Protein AF-A0A8E0RWE6-F1 (afdb_monomer)

Sequence (158 aa):
MDVAYLSKCFSNFVKTALSSISPNKVIAYTQSQYETEYQGCEVLYEQDGLFYYYKVANHFEMVYVPQGKLIQNGEESPFAFSLFRFQGDEEAGLAVFVRYYDVLSPLHEAHISLRLPFDRLAIEKITTLCREQCGWSAAHVAASLSWSEVFKCPAVKK

Structure (mmCIF, N/CA/C/O backbone):
data_AF-A0A8E0RWE6-F1
#
_entry.id   AF-A0A8E0RWE6-F1
#
loop_
_atom_site.group_PDB
_atom_site.id
_atom_site.type_symbol
_atom_site.label_atom_id
_atom_site.label_alt_id
_atom_site.label_comp_id
_atom_site.label_asym_id
_atom_site.label_entity_id
_atom_site.label_seq_id
_atom_site.pdbx_PDB_ins_code
_atom_site.Cartn_x
_atom_site.Cartn_y
_atom_site.Cartn_z
_atom_site.occupancy
_atom_site.B_iso_or_equiv
_atom_site.auth_seq_id
_atom_site.auth_comp_id
_atom_site.auth_asym_id
_atom_site.auth_atom_id
_atom_site.pdbx_PDB_model_num
ATOM 1 N N . MET A 1 1 ? 10.319 16.947 -31.244 1.00 46.06 1 MET A N 1
ATOM 2 C CA . MET A 1 1 ? 10.721 16.144 -30.070 1.00 46.06 1 MET A CA 1
ATOM 3 C C . MET A 1 1 ? 11.364 17.090 -29.081 1.00 46.06 1 MET A C 1
ATOM 5 O O . MET A 1 1 ? 12.312 17.767 -29.453 1.00 46.06 1 MET A O 1
ATOM 9 N N . ASP A 1 2 ? 10.769 17.223 -27.901 1.00 47.03 2 ASP A N 1
ATOM 10 C CA . ASP A 1 2 ? 11.097 18.279 -26.945 1.00 47.03 2 ASP A CA 1
ATOM 11 C C . ASP A 1 2 ? 12.290 17.874 -26.066 1.00 47.03 2 ASP A C 1
ATOM 13 O O . ASP A 1 2 ? 12.283 16.818 -25.428 1.00 47.03 2 ASP A O 1
ATOM 17 N N . VAL A 1 3 ? 13.332 18.703 -26.046 1.00 48.50 3 VAL A N 1
ATOM 18 C CA . VAL A 1 3 ? 14.592 18.456 -25.322 1.00 48.50 3 VAL A CA 1
ATOM 19 C C . VAL A 1 3 ? 14.351 18.377 -23.806 1.00 48.50 3 VAL A C 1
ATOM 21 O O . VAL A 1 3 ? 15.070 17.673 -23.093 1.00 48.50 3 VAL A O 1
ATOM 24 N N . ALA A 1 4 ? 13.281 19.013 -23.315 1.00 50.91 4 ALA A N 1
ATOM 25 C CA . ALA A 1 4 ? 12.852 18.932 -21.922 1.00 50.91 4 ALA A CA 1
ATOM 26 C C . ALA A 1 4 ? 12.316 17.541 -21.531 1.00 50.91 4 ALA A C 1
ATOM 28 O O . ALA A 1 4 ? 12.517 17.106 -20.396 1.00 50.91 4 ALA A O 1
ATOM 29 N N . TYR A 1 5 ? 11.674 16.825 -22.463 1.00 46.88 5 TYR A N 1
ATOM 30 C CA . TYR A 1 5 ? 11.148 15.477 -22.227 1.00 46.88 5 TYR A CA 1
ATOM 31 C C . TYR A 1 5 ? 12.290 14.470 -22.062 1.00 46.88 5 TYR A C 1
ATOM 33 O O . TYR A 1 5 ? 12.334 13.725 -21.086 1.00 46.88 5 TYR A O 1
ATOM 41 N N . LEU A 1 6 ? 13.278 14.528 -22.960 1.00 41.09 6 LEU A N 1
ATOM 42 C CA . LEU A 1 6 ? 14.458 13.666 -22.901 1.00 41.09 6 LEU A CA 1
ATOM 43 C C . LEU A 1 6 ? 15.271 13.919 -21.625 1.00 41.09 6 LEU A C 1
ATOM 45 O O . LEU A 1 6 ? 15.595 12.973 -20.915 1.00 41.09 6 LEU A O 1
ATOM 49 N N . SER A 1 7 ? 15.524 15.185 -21.276 1.00 39.53 7 SER A N 1
ATOM 50 C CA . SER A 1 7 ? 16.261 15.549 -20.055 1.00 39.53 7 SER A CA 1
ATOM 51 C C . SER A 1 7 ? 15.586 15.034 -18.768 1.00 39.53 7 SER A C 1
ATOM 53 O O . SER A 1 7 ? 16.262 14.551 -17.856 1.00 39.53 7 SER A O 1
ATOM 55 N N . LYS A 1 8 ? 14.245 15.032 -18.712 1.00 48.03 8 LYS A N 1
ATOM 56 C CA . LYS A 1 8 ? 13.479 14.464 -17.588 1.00 48.03 8 LYS A CA 1
ATOM 57 C C . LYS A 1 8 ? 13.559 12.936 -17.515 1.00 48.03 8 LYS A C 1
ATOM 59 O O . LYS A 1 8 ? 13.753 12.404 -16.424 1.00 48.03 8 LYS A O 1
ATOM 64 N N . CYS A 1 9 ? 13.494 12.235 -18.649 1.00 42.56 9 CYS A N 1
ATOM 65 C CA . CYS A 1 9 ? 13.699 10.782 -18.689 1.00 42.56 9 CYS A CA 1
ATOM 66 C C . CYS A 1 9 ? 15.089 10.384 -18.159 1.00 42.56 9 CYS A C 1
ATOM 68 O O . CYS A 1 9 ? 15.205 9.429 -17.393 1.00 42.56 9 CYS A O 1
ATOM 70 N N . PHE A 1 10 ? 16.136 11.147 -18.500 1.00 37.34 10 PHE A N 1
ATOM 71 C CA . PHE A 1 10 ? 17.493 10.902 -17.996 1.00 37.34 10 PHE A CA 1
ATOM 72 C C . PHE A 1 10 ? 17.644 11.208 -16.496 1.00 37.34 10 PHE A C 1
ATOM 74 O O . PHE A 1 10 ? 18.366 10.494 -15.804 1.00 37.34 10 PHE A O 1
ATOM 81 N N . SER A 1 11 ? 16.933 12.205 -15.957 1.00 43.78 11 SER A N 1
ATOM 82 C CA . SER A 1 11 ? 16.935 12.520 -14.516 1.00 43.78 11 SER A CA 1
ATOM 83 C C . SER A 1 11 ? 16.461 11.342 -13.651 1.00 43.78 11 SER A C 1
ATOM 85 O O . SER A 1 11 ? 17.106 11.016 -12.651 1.00 43.78 11 SER A O 1
ATOM 87 N N . ASN A 1 12 ? 15.380 10.666 -14.054 1.00 44.25 12 ASN A N 1
ATOM 88 C CA . ASN A 1 12 ? 14.862 9.496 -13.331 1.00 44.25 12 ASN A CA 1
ATOM 89 C C . ASN A 1 12 ? 15.789 8.279 -13.460 1.00 44.25 12 ASN A C 1
ATOM 91 O O . ASN A 1 12 ? 15.870 7.464 -12.546 1.00 44.25 12 ASN A O 1
ATOM 95 N N . PHE A 1 13 ? 16.538 8.183 -14.560 1.00 39.72 13 PHE A N 1
ATOM 96 C CA . PHE A 1 13 ? 17.507 7.110 -14.783 1.00 39.72 13 PHE A CA 1
ATOM 97 C C . PHE A 1 13 ? 18.764 7.244 -13.904 1.00 39.72 13 PHE A C 1
ATOM 99 O O . PHE A 1 13 ? 19.350 6.244 -13.499 1.00 39.72 13 PHE A O 1
ATOM 106 N N . VAL A 1 14 ? 19.186 8.477 -13.596 1.00 43.38 14 VAL A N 1
ATOM 107 C CA . VAL A 1 14 ? 20.472 8.753 -12.925 1.00 43.38 14 VAL A CA 1
ATOM 108 C C . VAL A 1 14 ? 20.371 8.762 -11.391 1.00 43.38 14 VAL A C 1
ATOM 110 O O . VAL A 1 14 ? 21.378 8.557 -10.716 1.00 43.38 14 VAL A O 1
ATOM 113 N N . LYS A 1 15 ? 19.185 8.958 -10.800 1.00 47.53 15 LYS A N 1
ATOM 114 C CA . LYS A 1 15 ? 19.063 9.114 -9.336 1.00 47.53 15 LYS A CA 1
ATOM 115 C C . LYS A 1 15 ? 19.051 7.818 -8.526 1.00 47.53 15 LYS A C 1
ATOM 117 O O . LYS A 1 15 ? 19.388 7.861 -7.343 1.00 47.53 15 LYS A O 1
ATOM 122 N N . THR A 1 16 ? 18.715 6.672 -9.110 1.00 48.88 16 THR A N 1
ATOM 123 C CA . THR A 1 16 ? 18.595 5.422 -8.343 1.00 48.88 16 THR A CA 1
ATOM 124 C C . THR A 1 16 ? 19.778 4.503 -8.622 1.00 48.88 16 THR A C 1
ATOM 126 O O . THR A 1 16 ? 19.702 3.580 -9.432 1.00 48.88 16 THR A O 1
ATOM 129 N N . ALA A 1 17 ? 20.898 4.743 -7.934 1.00 51.62 17 ALA A N 1
ATOM 130 C CA . ALA A 1 17 ? 21.930 3.720 -7.805 1.00 51.62 17 ALA A CA 1
ATOM 131 C C . ALA A 1 17 ? 21.275 2.450 -7.231 1.00 51.62 17 ALA A C 1
ATOM 133 O O . ALA A 1 17 ? 20.643 2.504 -6.181 1.00 51.62 17 ALA A O 1
ATOM 134 N N . LEU A 1 18 ? 21.404 1.309 -7.912 1.00 50.16 18 LEU A N 1
ATOM 135 C CA . LEU A 1 18 ? 20.753 0.045 -7.525 1.00 50.16 18 LEU A CA 1
ATOM 136 C C . LEU A 1 18 ? 21.008 -0.353 -6.056 1.00 50.16 18 LEU A C 1
ATOM 138 O O . LEU A 1 18 ? 20.166 -1.002 -5.443 1.00 50.16 18 LEU A O 1
ATOM 142 N N . SER A 1 19 ? 22.136 0.075 -5.480 1.00 51.53 19 SER A N 1
ATOM 143 C CA . SER A 1 19 ? 22.534 -0.174 -4.091 1.00 51.53 19 SER A CA 1
ATOM 144 C C . SER A 1 19 ? 21.797 0.662 -3.034 1.00 51.53 19 SER A C 1
ATOM 146 O O . SER A 1 19 ? 21.934 0.365 -1.849 1.00 51.53 19 SER A O 1
ATOM 148 N N . SER A 1 20 ? 21.033 1.695 -3.413 1.00 57.72 20 SER A N 1
ATOM 149 C CA . SER A 1 20 ? 20.311 2.565 -2.467 1.00 57.72 20 SER A CA 1
ATOM 150 C C . SER A 1 20 ? 18.821 2.236 -2.326 1.00 57.72 20 SER A C 1
ATOM 152 O O . SER A 1 20 ? 18.140 2.816 -1.474 1.00 57.72 20 SER A O 1
ATOM 154 N N . ILE A 1 21 ? 18.300 1.290 -3.116 1.00 64.88 21 ILE A N 1
ATOM 155 C CA . ILE A 1 21 ? 16.900 0.867 -3.035 1.00 64.88 21 ILE A CA 1
ATOM 156 C C . ILE A 1 21 ? 16.711 0.091 -1.735 1.00 64.88 21 ILE A C 1
ATOM 158 O O . ILE A 1 21 ? 17.259 -0.989 -1.556 1.00 64.88 21 ILE A O 1
ATOM 162 N N . SER A 1 22 ? 15.926 0.658 -0.819 1.00 75.31 22 SER A N 1
ATOM 163 C CA . SER A 1 22 ? 15.482 -0.016 0.402 1.00 75.31 22 SER A CA 1
ATOM 164 C C . SER A 1 22 ? 14.111 -0.656 0.134 1.00 75.31 22 SER A C 1
ATOM 166 O O . SER A 1 22 ? 13.111 0.070 0.177 1.00 75.31 22 SER A O 1
ATOM 168 N N . PRO A 1 23 ? 14.029 -1.976 -0.147 1.00 81.44 23 PRO A N 1
ATOM 169 C CA . PRO A 1 23 ? 12.816 -2.618 -0.671 1.00 81.44 23 PRO A CA 1
ATOM 170 C C . PRO A 1 23 ? 11.628 -2.526 0.281 1.00 81.44 23 PRO A C 1
ATOM 172 O O . PRO A 1 23 ? 10.487 -2.384 -0.133 1.00 81.44 23 PRO A O 1
ATOM 175 N N . ASN A 1 24 ? 11.916 -2.551 1.579 1.00 84.69 24 ASN A N 1
ATOM 176 C CA . ASN A 1 24 ? 10.919 -2.673 2.638 1.00 84.69 24 ASN A CA 1
ATOM 177 C C . ASN A 1 24 ? 10.690 -1.372 3.412 1.00 84.69 24 ASN A C 1
ATOM 179 O O . ASN A 1 24 ? 9.952 -1.361 4.397 1.00 84.69 24 ASN A O 1
ATOM 183 N N . LYS A 1 25 ? 11.379 -0.293 3.025 1.00 87.00 25 LYS A N 1
ATOM 184 C CA . LYS A 1 25 ? 11.321 0.973 3.747 1.00 87.00 25 LYS A CA 1
ATOM 185 C C . LYS A 1 25 ? 10.075 1.737 3.331 1.00 87.00 25 LYS A C 1
ATOM 187 O O . LYS A 1 25 ? 10.010 2.206 2.192 1.00 87.00 25 LYS A O 1
ATOM 192 N N . VAL A 1 26 ? 9.173 1.931 4.291 1.00 91.25 26 VAL A N 1
ATOM 193 C CA . VAL A 1 26 ? 8.046 2.846 4.133 1.00 91.25 26 VAL A CA 1
ATOM 194 C C . VAL A 1 26 ? 8.576 4.276 4.073 1.00 91.25 26 VAL A C 1
ATOM 196 O O . VAL A 1 26 ? 9.328 4.708 4.953 1.00 91.25 26 VAL A O 1
ATOM 199 N N . ILE A 1 27 ? 8.213 5.010 3.024 1.00 91.31 27 ILE A N 1
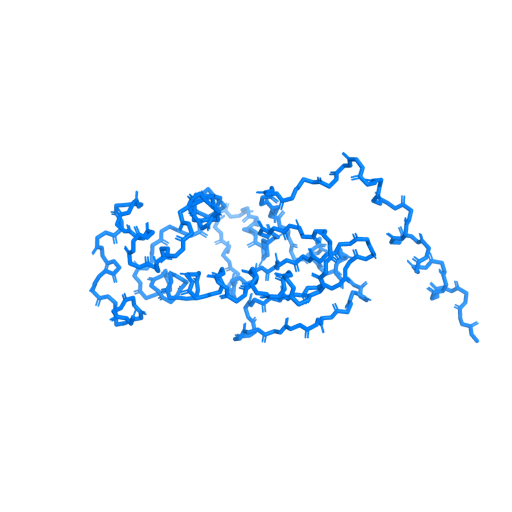ATOM 200 C CA . ILE A 1 27 ? 8.571 6.425 2.866 1.00 91.31 27 ILE A CA 1
ATOM 201 C C . ILE A 1 27 ? 7.293 7.245 2.831 1.00 91.31 27 ILE A C 1
ATOM 203 O O . ILE A 1 27 ? 6.432 7.018 1.991 1.00 91.31 27 ILE A O 1
ATOM 207 N N . ALA A 1 28 ? 7.188 8.189 3.760 1.00 90.69 28 ALA A N 1
ATOM 208 C CA . ALA A 1 28 ? 6.125 9.178 3.799 1.00 90.69 28 ALA A CA 1
ATOM 209 C C . ALA A 1 28 ? 6.492 10.371 2.908 1.00 90.69 28 ALA A C 1
ATOM 211 O O . ALA A 1 28 ? 7.615 10.871 2.993 1.00 90.69 28 ALA A O 1
ATOM 212 N N . TYR A 1 29 ? 5.537 10.835 2.111 1.00 89.50 29 TYR A N 1
ATOM 213 C CA . TYR A 1 29 ? 5.681 11.984 1.225 1.00 89.50 29 TYR A CA 1
ATOM 214 C C . TYR A 1 29 ? 4.672 13.069 1.585 1.00 89.50 29 TYR A C 1
ATOM 216 O O . TYR A 1 29 ? 3.509 12.772 1.867 1.00 89.50 29 TYR A O 1
ATOM 224 N N . THR A 1 30 ? 5.088 14.333 1.517 1.00 88.56 30 THR A N 1
ATOM 225 C CA . THR A 1 30 ? 4.141 15.450 1.382 1.00 88.56 30 THR A CA 1
ATOM 226 C C . THR A 1 30 ? 3.517 15.435 -0.016 1.00 88.56 30 THR A C 1
ATOM 228 O O . THR A 1 30 ? 4.007 14.748 -0.916 1.00 88.56 30 THR A O 1
ATOM 231 N N . GLN A 1 31 ? 2.450 16.209 -0.233 1.00 87.31 31 GLN A N 1
ATOM 232 C CA . GLN A 1 31 ? 1.790 16.263 -1.542 1.00 87.31 31 GLN A CA 1
ATOM 233 C C . GLN A 1 31 ? 2.766 16.691 -2.651 1.00 87.31 31 GLN A C 1
ATOM 235 O O . GLN A 1 31 ? 2.873 16.020 -3.672 1.00 87.31 31 GLN A O 1
ATOM 240 N N . SER A 1 32 ? 3.542 17.754 -2.415 1.00 87.31 32 SER A N 1
ATOM 241 C CA . SER A 1 32 ? 4.529 18.264 -3.378 1.00 87.31 32 SER A CA 1
ATOM 242 C C . SER A 1 32 ? 5.627 17.238 -3.695 1.00 87.31 32 SER A C 1
ATOM 244 O O . SER A 1 32 ? 6.021 17.078 -4.852 1.00 87.31 32 SER A O 1
ATOM 246 N N . GLN A 1 33 ? 6.093 16.492 -2.684 1.00 90.31 33 GLN A N 1
ATOM 247 C CA . GLN A 1 33 ? 7.084 15.435 -2.892 1.00 90.31 33 GLN A CA 1
ATOM 248 C C . GLN A 1 33 ? 6.510 14.278 -3.711 1.00 90.31 33 GLN A C 1
ATOM 250 O O . GLN A 1 33 ? 7.166 13.834 -4.645 1.00 90.31 33 GLN A O 1
ATOM 255 N N . TYR A 1 34 ? 5.294 13.824 -3.397 1.00 90.88 34 TYR A N 1
ATOM 256 C CA . TYR A 1 34 ? 4.612 12.767 -4.144 1.00 90.88 34 TYR A CA 1
ATOM 257 C C . TYR A 1 34 ? 4.396 13.166 -5.610 1.00 90.88 34 TYR A C 1
ATOM 259 O O . TYR A 1 34 ? 4.771 12.423 -6.514 1.00 90.88 34 TYR A O 1
ATOM 267 N N . GLU A 1 35 ? 3.864 14.366 -5.852 1.00 89.19 35 GLU A N 1
ATOM 268 C CA . GLU A 1 35 ? 3.634 14.877 -7.206 1.00 89.19 35 GLU A CA 1
ATOM 269 C C . GLU A 1 35 ? 4.934 14.986 -8.002 1.00 89.19 35 GLU A C 1
ATOM 271 O O . GLU A 1 35 ? 4.929 14.694 -9.191 1.00 89.19 35 GLU A O 1
ATOM 276 N N . THR A 1 36 ? 6.040 15.376 -7.360 1.00 90.19 36 THR A N 1
ATOM 277 C CA . THR A 1 36 ? 7.356 15.481 -8.008 1.00 90.19 36 THR A CA 1
ATOM 278 C C . THR A 1 36 ? 7.974 14.111 -8.286 1.00 90.19 36 THR A C 1
ATOM 280 O O . THR A 1 36 ? 8.490 13.895 -9.380 1.00 90.19 36 THR A O 1
ATOM 283 N N . GLU A 1 37 ? 7.941 13.198 -7.312 1.00 89.25 37 GLU A N 1
ATOM 284 C CA . GLU A 1 37 ? 8.587 11.881 -7.392 1.00 89.25 37 GLU A CA 1
ATOM 285 C C . GLU A 1 37 ? 7.913 10.991 -8.441 1.00 89.25 37 GLU A C 1
ATOM 287 O O . GLU A 1 37 ? 8.594 10.357 -9.245 1.00 89.25 37 GLU A O 1
ATOM 292 N N . TYR A 1 38 ? 6.578 10.996 -8.481 1.00 90.69 38 TYR A N 1
ATOM 293 C CA . TYR A 1 38 ? 5.793 10.163 -9.395 1.00 90.69 38 TYR A CA 1
ATOM 294 C C . TYR A 1 38 ? 5.372 10.902 -10.674 1.00 90.69 38 TYR A C 1
ATOM 296 O O . TYR A 1 38 ? 4.613 10.361 -11.485 1.00 90.69 38 TYR A O 1
ATOM 304 N N . GLN A 1 39 ? 5.876 12.123 -10.909 1.00 89.25 39 GLN A N 1
ATOM 305 C CA . GLN A 1 39 ? 5.587 12.864 -12.136 1.00 89.25 39 GLN A CA 1
ATOM 306 C C . GLN A 1 39 ? 6.088 12.095 -13.364 1.00 89.25 39 GLN A C 1
ATOM 308 O O . GLN A 1 39 ? 7.289 11.956 -13.591 1.00 89.25 39 GLN A O 1
ATOM 313 N N . GLY A 1 40 ? 5.159 11.663 -14.217 1.00 87.56 40 GLY A N 1
ATOM 314 C CA . GLY A 1 40 ? 5.494 10.946 -15.449 1.00 87.56 40 GLY A CA 1
ATOM 315 C C . GLY A 1 40 ? 5.917 9.490 -15.236 1.00 87.56 40 GLY A C 1
ATOM 316 O O . GLY A 1 40 ? 6.353 8.857 -16.196 1.00 87.56 40 GLY A O 1
ATOM 317 N N . CYS A 1 41 ? 5.778 8.954 -14.018 1.00 92.56 41 CYS A N 1
ATOM 318 C CA . CYS A 1 41 ? 5.820 7.514 -13.795 1.00 92.56 41 CYS A CA 1
ATOM 319 C C . CYS A 1 41 ? 4.581 6.855 -14.408 1.00 92.56 41 CYS A C 1
ATOM 321 O O . CYS A 1 41 ? 3.472 7.386 -14.338 1.00 92.56 41 CYS A O 1
ATOM 323 N N . GLU A 1 42 ? 4.774 5.681 -14.999 1.00 94.38 42 GLU A N 1
ATOM 324 C CA . GLU A 1 42 ? 3.678 4.867 -15.514 1.00 94.38 42 GLU A CA 1
ATOM 325 C C . GLU A 1 42 ? 2.970 4.178 -14.339 1.00 94.38 42 GLU A C 1
ATOM 327 O O . GLU A 1 42 ? 3.614 3.507 -13.527 1.00 94.38 42 GLU A O 1
ATOM 332 N N . VAL A 1 43 ? 1.651 4.362 -14.238 1.00 96.06 43 VAL A N 1
ATOM 333 C CA . VAL A 1 43 ? 0.791 3.594 -13.329 1.00 96.06 43 VAL A CA 1
ATOM 334 C C . VAL A 1 43 ? 0.415 2.310 -14.051 1.00 96.06 43 VAL A C 1
ATOM 336 O O . VAL A 1 43 ? -0.293 2.354 -15.053 1.00 96.06 43 VAL A O 1
ATOM 339 N N . LEU A 1 44 ? 0.893 1.176 -13.550 1.00 95.50 44 LEU A N 1
ATOM 340 C CA . LEU A 1 44 ? 0.573 -0.131 -14.119 1.00 95.50 44 LEU A CA 1
ATOM 341 C C . LEU A 1 44 ? -0.765 -0.648 -13.591 1.00 95.50 44 LEU A C 1
ATOM 343 O O . LEU A 1 44 ? -1.547 -1.218 -14.344 1.00 95.50 44 LEU A O 1
ATOM 347 N N . TYR A 1 45 ? -1.031 -0.429 -12.300 1.00 95.56 45 TYR A N 1
ATOM 348 C CA . TYR A 1 45 ? -2.275 -0.831 -11.646 1.00 95.56 45 TYR A CA 1
ATOM 349 C C . TYR A 1 45 ? -2.710 0.203 -10.610 1.00 95.56 45 TYR A C 1
ATOM 351 O O . TYR A 1 45 ? -1.883 0.802 -9.921 1.00 95.56 45 TYR A O 1
ATOM 359 N N . GLU A 1 46 ? -4.020 0.372 -10.480 1.00 95.19 46 GLU A N 1
ATOM 360 C CA . GLU A 1 46 ? -4.672 1.238 -9.501 1.00 95.19 46 GLU A CA 1
ATOM 361 C C . GLU A 1 46 ? -5.822 0.466 -8.844 1.00 95.19 46 GLU A C 1
ATOM 363 O O . GLU A 1 46 ? -6.547 -0.263 -9.524 1.00 95.19 46 GLU A O 1
ATOM 368 N N . GLN A 1 47 ? -5.983 0.617 -7.529 1.00 94.31 47 GLN A N 1
ATOM 369 C CA . GLN A 1 47 ? -7.112 0.078 -6.772 1.00 94.31 47 GLN A CA 1
ATOM 370 C C . GLN A 1 47 ? -7.725 1.160 -5.882 1.00 94.31 47 GLN A C 1
ATOM 372 O O . GLN A 1 47 ? -7.024 1.832 -5.116 1.00 94.31 47 GLN A O 1
ATOM 377 N N . ASP A 1 48 ? -9.044 1.317 -6.003 1.00 89.44 48 ASP A N 1
ATOM 378 C CA . ASP A 1 48 ? -9.896 2.240 -5.239 1.00 89.44 48 ASP A CA 1
ATOM 379 C C . ASP A 1 48 ? -9.478 3.723 -5.268 1.00 89.44 48 ASP A C 1
ATOM 381 O O . ASP A 1 48 ? -9.928 4.512 -4.439 1.00 89.44 48 ASP A O 1
ATOM 385 N N . GLY A 1 49 ? -8.595 4.132 -6.187 1.00 89.88 49 GLY A N 1
ATOM 386 C CA . GLY A 1 49 ? -7.986 5.468 -6.177 1.00 89.88 49 GLY A CA 1
ATOM 387 C C . GLY A 1 49 ? -7.123 5.747 -4.937 1.00 89.88 49 GLY A C 1
ATOM 388 O O . GLY A 1 49 ? -6.823 6.908 -4.638 1.00 89.88 49 GLY A O 1
ATOM 389 N N . LEU A 1 50 ? -6.745 4.695 -4.204 1.00 91.69 50 LEU A N 1
ATOM 390 C CA . LEU A 1 50 ? -5.980 4.745 -2.956 1.00 91.69 50 LEU A CA 1
ATOM 391 C C . LEU A 1 50 ? -4.628 4.050 -3.089 1.00 91.69 50 LEU A C 1
ATOM 393 O O . LEU A 1 50 ? -3.657 4.482 -2.475 1.00 91.69 50 LEU A O 1
ATOM 397 N N . PHE A 1 51 ? -4.557 2.970 -3.863 1.00 95.50 51 PHE A N 1
ATOM 398 C CA . PHE A 1 51 ? -3.358 2.155 -4.004 1.00 95.50 51 P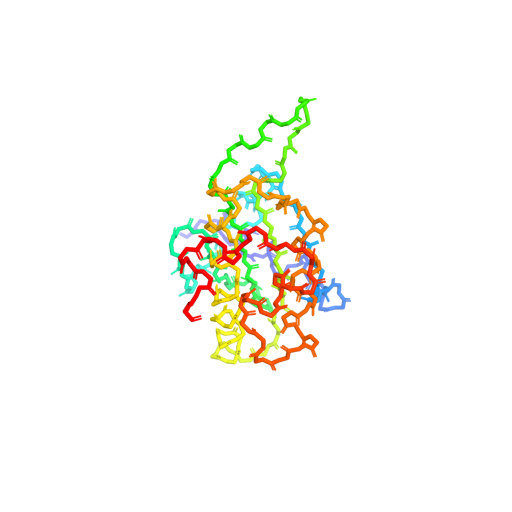HE A CA 1
ATOM 399 C C . PHE A 1 51 ? -2.907 2.140 -5.455 1.00 95.50 51 PHE A C 1
ATOM 401 O O . PHE A 1 51 ? -3.673 1.787 -6.347 1.00 95.50 51 PHE A O 1
ATOM 408 N N . TYR A 1 52 ? -1.646 2.483 -5.675 1.00 96.62 52 TYR A N 1
ATOM 409 C CA . TYR A 1 52 ? -1.051 2.621 -6.994 1.00 96.62 52 TYR A CA 1
ATOM 410 C C . TYR A 1 52 ? 0.185 1.736 -7.087 1.00 96.62 52 TYR A C 1
ATOM 412 O O . TYR A 1 52 ? 0.999 1.693 -6.163 1.00 96.62 52 TYR A O 1
ATOM 420 N N . TYR A 1 53 ? 0.330 1.041 -8.209 1.00 97.38 53 TYR A N 1
ATOM 421 C CA . TYR A 1 53 ? 1.514 0.273 -8.554 1.00 97.38 53 TYR A CA 1
ATOM 422 C C . TYR A 1 53 ? 2.239 0.966 -9.704 1.00 97.38 53 TYR A C 1
ATOM 424 O O . TYR A 1 53 ? 1.790 0.931 -10.852 1.00 97.38 53 TYR A O 1
ATOM 432 N N . TYR A 1 54 ? 3.341 1.635 -9.381 1.00 96.25 54 TYR A N 1
ATOM 433 C CA . TYR A 1 54 ? 4.121 2.417 -10.332 1.00 96.25 54 TYR A CA 1
ATOM 434 C C . TYR A 1 54 ? 5.273 1.614 -10.919 1.00 96.25 54 TYR A C 1
ATOM 436 O O . TYR A 1 54 ? 5.969 0.887 -10.206 1.00 96.25 54 TYR A O 1
ATOM 444 N N . LYS A 1 55 ? 5.554 1.853 -12.199 1.00 93.94 55 LYS A N 1
ATOM 445 C CA . LYS A 1 55 ? 6.833 1.519 -12.825 1.00 93.94 55 LYS A CA 1
ATOM 446 C C . LYS A 1 55 ? 7.809 2.675 -12.637 1.00 93.94 55 LYS A C 1
ATOM 448 O O . LYS A 1 55 ? 7.612 3.768 -13.173 1.00 93.94 55 LYS A O 1
ATOM 453 N N . VAL A 1 56 ? 8.885 2.430 -11.894 1.00 89.88 56 VAL A N 1
ATOM 454 C CA . VAL A 1 56 ? 9.885 3.442 -11.536 1.00 89.88 56 VAL A CA 1
ATOM 455 C C . VAL A 1 56 ? 11.261 2.979 -12.001 1.00 89.88 56 VAL A C 1
ATOM 457 O O . VAL A 1 56 ? 11.921 2.211 -11.312 1.00 89.88 56 VAL A O 1
ATOM 460 N N . ALA A 1 57 ? 11.716 3.464 -13.159 1.00 85.12 57 ALA A N 1
ATOM 461 C CA . ALA A 1 57 ? 13.023 3.178 -13.773 1.00 85.12 57 ALA A CA 1
ATOM 462 C C . ALA A 1 57 ? 13.495 1.704 -13.676 1.00 85.12 57 ALA A C 1
ATOM 464 O O . ALA A 1 57 ? 13.299 0.941 -14.616 1.00 85.12 57 ALA A O 1
ATOM 465 N N . ASN A 1 58 ? 14.114 1.315 -12.555 1.00 85.38 58 ASN A N 1
ATOM 466 C CA . ASN A 1 58 ? 14.712 -0.003 -12.302 1.00 85.38 58 ASN A CA 1
ATOM 467 C C . ASN A 1 58 ? 13.945 -0.879 -11.287 1.00 85.38 58 ASN A C 1
ATOM 469 O O . ASN A 1 58 ? 14.481 -1.882 -10.816 1.00 85.38 58 ASN A O 1
ATOM 473 N N . HIS A 1 59 ? 12.744 -0.483 -10.869 1.00 90.38 59 HIS A N 1
ATOM 474 C CA . HIS A 1 59 ? 11.917 -1.226 -9.921 1.00 90.38 59 HIS A CA 1
ATOM 475 C C . HIS A 1 59 ? 10.437 -0.873 -10.087 1.00 90.38 59 HIS A C 1
ATOM 477 O O . HIS A 1 59 ? 10.065 0.035 -10.831 1.00 90.38 59 HIS A O 1
ATOM 483 N N . PHE A 1 60 ? 9.595 -1.586 -9.356 1.00 93.75 60 PHE A N 1
ATOM 484 C CA . PHE A 1 60 ? 8.190 -1.256 -9.196 1.00 93.75 60 PHE A CA 1
ATOM 485 C C . PHE A 1 60 ? 7.926 -0.814 -7.767 1.00 93.75 60 PHE A C 1
ATOM 487 O O . PHE A 1 60 ? 8.578 -1.295 -6.838 1.00 93.75 60 PHE A O 1
ATOM 494 N N . GLU A 1 61 ? 6.971 0.079 -7.569 1.00 94.75 61 GLU A N 1
ATOM 495 C CA . GLU A 1 61 ? 6.689 0.635 -6.253 1.00 94.75 61 GLU A CA 1
ATOM 496 C C . GLU A 1 61 ? 5.192 0.631 -5.971 1.00 94.75 61 GLU A C 1
ATOM 498 O O . GLU A 1 61 ? 4.395 1.080 -6.793 1.00 94.75 61 GLU A O 1
ATOM 503 N N . MET A 1 62 ? 4.810 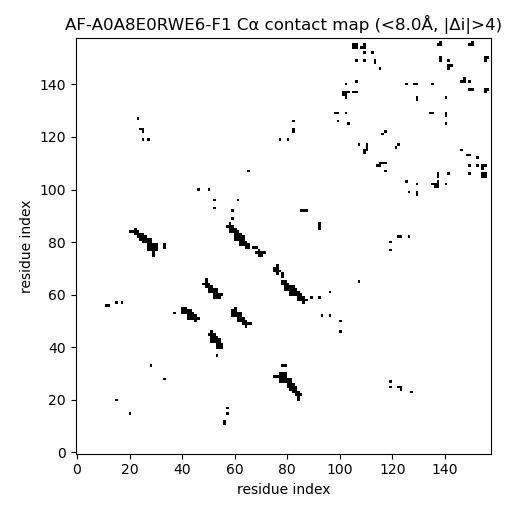0.119 -4.799 1.00 95.81 62 MET A N 1
ATOM 504 C CA . MET A 1 62 ? 3.450 0.273 -4.294 1.00 95.81 62 MET A CA 1
ATOM 505 C C . MET A 1 62 ? 3.365 1.548 -3.468 1.00 95.81 62 MET A C 1
ATOM 507 O O . MET A 1 62 ? 4.094 1.706 -2.486 1.00 95.81 62 MET A O 1
ATOM 511 N N . VAL A 1 63 ? 2.429 2.416 -3.831 1.00 95.88 63 VAL A N 1
ATOM 512 C CA . VAL A 1 63 ? 2.155 3.670 -3.137 1.00 95.88 63 VAL A CA 1
ATOM 513 C C . VAL A 1 63 ? 0.715 3.684 -2.657 1.00 95.88 63 VAL A C 1
ATOM 515 O O . VAL A 1 63 ? -0.206 3.357 -3.398 1.00 95.88 63 VAL A O 1
ATOM 518 N N . TYR A 1 64 ? 0.531 4.075 -1.405 1.00 94.62 64 TYR A N 1
ATOM 519 C CA . TYR A 1 64 ? -0.760 4.253 -0.766 1.00 94.62 64 TYR A CA 1
ATOM 520 C C . TYR A 1 64 ? -1.004 5.735 -0.490 1.00 94.62 64 TYR A C 1
ATOM 522 O O . TYR A 1 64 ? -0.205 6.392 0.177 1.00 94.62 64 TYR A O 1
ATOM 530 N N . VAL A 1 65 ? -2.117 6.251 -0.997 1.00 92.75 65 VAL A N 1
ATOM 531 C CA . VAL A 1 65 ? -2.569 7.633 -0.859 1.00 92.75 65 VAL A CA 1
ATOM 532 C C . VAL A 1 65 ? -3.875 7.605 -0.062 1.00 92.75 65 VAL A C 1
ATOM 534 O O . VAL A 1 65 ? -4.946 7.488 -0.657 1.00 92.75 65 VAL A O 1
ATOM 537 N N . PRO A 1 66 ? -3.827 7.654 1.284 1.00 84.75 66 PRO A N 1
ATOM 538 C CA . PRO A 1 66 ? -5.035 7.769 2.092 1.00 84.75 66 PRO A CA 1
ATOM 539 C C . PRO A 1 66 ? -5.737 9.071 1.720 1.00 84.75 66 PRO A C 1
ATOM 541 O O . PRO A 1 66 ? -5.268 10.150 2.076 1.00 84.75 66 PRO A O 1
ATOM 544 N N . GLN A 1 67 ? -6.839 9.000 0.974 1.00 72.06 67 GLN A N 1
ATOM 545 C CA . GLN A 1 67 ? -7.596 10.194 0.610 1.00 72.06 67 GLN A CA 1
ATOM 546 C C . GLN A 1 67 ? -8.080 10.898 1.886 1.00 72.06 67 GLN A C 1
ATOM 548 O O . GLN A 1 67 ? -8.995 10.449 2.570 1.00 72.06 67 GLN A O 1
ATOM 553 N N . GLY A 1 68 ? -7.424 12.006 2.227 1.00 60.25 68 GLY A N 1
ATOM 554 C CA . GLY A 1 68 ? -7.726 12.795 3.412 1.00 60.25 68 GLY A CA 1
ATOM 555 C C . GLY A 1 68 ? -6.562 13.712 3.760 1.00 60.25 68 GLY A C 1
ATOM 556 O O . GLY A 1 68 ? -5.481 13.254 4.110 1.00 60.25 68 GLY A O 1
ATOM 557 N N . LYS A 1 69 ? -6.772 15.032 3.694 1.00 50.12 69 LYS A N 1
ATOM 558 C CA . LYS A 1 69 ? -5.824 15.991 4.275 1.00 50.12 69 LYS A CA 1
ATOM 559 C C . LYS A 1 69 ? -5.896 15.856 5.794 1.00 50.12 69 LYS A C 1
ATOM 561 O O . LYS A 1 69 ? -6.755 16.469 6.424 1.00 50.12 69 LYS A O 1
ATOM 566 N N . LEU A 1 70 ? -5.022 15.054 6.389 1.00 48.16 70 LEU A N 1
ATOM 567 C CA . LEU A 1 70 ? -4.882 14.979 7.839 1.00 48.16 70 LEU A CA 1
ATOM 568 C C . LEU A 1 70 ? -4.079 16.196 8.321 1.00 48.16 70 LEU A C 1
ATOM 570 O O . LEU A 1 70 ? -2.957 16.074 8.777 1.00 48.16 70 LEU A O 1
ATOM 574 N N . ILE A 1 71 ? -4.636 17.407 8.255 1.00 45.84 71 ILE A N 1
ATOM 575 C CA . ILE A 1 71 ? -4.009 18.531 8.967 1.00 45.84 71 ILE A CA 1
ATOM 576 C C . ILE A 1 71 ? -4.114 18.218 10.468 1.00 45.84 71 ILE A C 1
ATOM 578 O O . ILE A 1 71 ? -5.146 18.463 11.090 1.00 45.84 71 ILE A O 1
ATOM 582 N N . GLN A 1 72 ? -3.065 17.632 11.042 1.00 44.91 72 GLN A N 1
ATOM 583 C CA . GLN A 1 72 ? -2.929 17.412 12.473 1.00 44.91 72 GLN A CA 1
ATOM 584 C C . GLN A 1 72 ? -1.942 18.451 13.001 1.00 44.91 72 GLN A C 1
ATOM 586 O O . GLN A 1 72 ? -0.772 18.465 12.641 1.00 44.91 72 GLN A O 1
ATOM 591 N N . ASN A 1 73 ? -2.436 19.352 13.852 1.00 47.19 73 ASN A N 1
ATOM 592 C CA . ASN A 1 73 ? -1.621 20.265 14.661 1.00 47.19 73 ASN A CA 1
ATOM 593 C C . ASN A 1 73 ? -0.647 21.188 13.896 1.00 47.19 73 ASN A C 1
ATOM 595 O O . ASN A 1 73 ? 0.361 21.605 14.455 1.00 47.19 73 ASN A O 1
ATOM 599 N N . GLY A 1 74 ? -0.954 21.552 12.647 1.00 49.69 74 GLY A N 1
ATOM 600 C CA . GLY A 1 74 ? -0.133 22.489 11.866 1.00 49.69 74 GLY A CA 1
ATOM 601 C C . GLY A 1 74 ? 1.138 21.883 11.258 1.00 49.69 74 GLY A C 1
ATOM 602 O O . GLY A 1 74 ? 1.859 22.598 10.567 1.00 49.69 74 GLY A O 1
ATOM 603 N N . GLU A 1 75 ? 1.381 20.585 11.457 1.00 52.41 75 GLU A N 1
ATOM 604 C CA . GLU A 1 75 ? 2.356 19.810 10.690 1.00 52.41 75 GLU A CA 1
ATOM 605 C C . GLU A 1 75 ? 1.645 19.154 9.495 1.00 52.41 75 GLU A C 1
ATOM 607 O O . GLU A 1 75 ? 0.516 18.667 9.611 1.00 52.41 75 GLU A O 1
ATOM 612 N N . GLU A 1 76 ? 2.272 19.170 8.315 1.00 59.09 76 GLU A N 1
ATOM 613 C CA . GLU A 1 76 ? 1.747 18.447 7.154 1.00 59.09 76 GLU A CA 1
ATOM 614 C C . GLU A 1 76 ? 1.771 16.943 7.453 1.00 59.09 76 GLU A C 1
ATOM 616 O O . GLU A 1 76 ? 2.839 16.333 7.530 1.00 59.09 76 GLU A O 1
ATOM 621 N N . SER A 1 77 ? 0.599 16.317 7.600 1.00 67.38 77 SER A N 1
ATOM 622 C CA . SER A 1 77 ? 0.525 14.857 7.566 1.00 67.38 77 SER A CA 1
ATOM 623 C C . SER A 1 77 ? 1.081 14.333 6.249 1.00 67.38 77 SER A C 1
ATOM 625 O O . SER A 1 77 ? 0.840 14.959 5.208 1.00 67.38 77 SER A O 1
ATOM 627 N N . PRO A 1 78 ? 1.691 13.138 6.249 1.00 78.50 78 PRO A N 1
ATOM 628 C CA . PRO A 1 78 ? 1.994 12.442 5.011 1.00 78.50 78 PRO A CA 1
ATOM 629 C C . PRO A 1 78 ? 0.759 12.365 4.106 1.00 78.50 78 PRO A C 1
ATOM 631 O O . PRO A 1 78 ? -0.301 11.907 4.527 1.00 78.50 78 PRO A O 1
ATOM 634 N N . PHE A 1 79 ? 0.914 12.830 2.871 1.00 84.44 79 PHE A N 1
ATOM 635 C CA . PHE A 1 79 ? -0.095 12.732 1.821 1.00 84.44 79 PHE A CA 1
ATOM 636 C C . PHE A 1 79 ? -0.119 11.325 1.215 1.00 84.44 79 PHE A C 1
ATOM 638 O O . PHE A 1 79 ? -1.180 10.788 0.915 1.00 84.44 79 PHE A O 1
ATOM 645 N N . ALA A 1 80 ? 1.061 10.726 1.052 1.00 91.31 80 ALA A N 1
ATOM 646 C CA . ALA A 1 80 ? 1.231 9.403 0.474 1.00 91.31 80 ALA A CA 1
ATOM 647 C C . ALA A 1 80 ? 2.331 8.619 1.194 1.00 91.31 80 ALA A C 1
ATOM 649 O O . ALA A 1 80 ? 3.241 9.192 1.801 1.00 91.31 80 ALA A O 1
ATOM 650 N N . PHE A 1 81 ? 2.268 7.299 1.074 1.00 93.44 81 PHE A N 1
ATOM 651 C CA . PHE A 1 81 ? 3.251 6.365 1.593 1.00 93.44 81 PHE A CA 1
ATOM 652 C C . PHE A 1 81 ? 3.703 5.418 0.485 1.00 93.44 81 PHE A C 1
ATOM 654 O O . PHE A 1 81 ? 2.905 4.631 -0.014 1.00 93.44 81 PHE A O 1
ATOM 661 N N . SER A 1 82 ? 4.987 5.430 0.141 1.00 94.12 82 SER A N 1
ATOM 662 C CA . SER A 1 82 ? 5.596 4.278 -0.530 1.00 94.12 82 SER A CA 1
ATOM 663 C C . SER A 1 82 ? 5.694 3.139 0.479 1.00 94.12 82 SER A C 1
ATOM 665 O O . SER A 1 82 ? 6.215 3.342 1.576 1.00 94.12 82 SER A O 1
ATOM 667 N N . LEU A 1 83 ? 5.164 1.968 0.132 1.00 94.69 83 LEU A N 1
ATOM 668 C CA . LEU A 1 83 ? 5.034 0.822 1.035 1.00 94.69 83 LEU A CA 1
ATOM 669 C C . LEU A 1 83 ? 6.130 -0.216 0.817 1.00 94.69 83 LEU A C 1
ATOM 671 O O . LEU A 1 83 ? 6.690 -0.746 1.779 1.00 94.69 83 LEU A O 1
ATOM 675 N N . PHE A 1 84 ? 6.432 -0.506 -0.445 1.00 92.69 84 PHE A N 1
ATOM 676 C CA . PHE A 1 84 ? 7.535 -1.371 -0.827 1.00 92.69 84 PHE A CA 1
ATOM 677 C C . PHE A 1 84 ? 8.038 -1.029 -2.226 1.00 92.69 84 PHE A C 1
ATOM 679 O O . PHE A 1 84 ? 7.300 -0.515 -3.066 1.00 92.69 84 PHE A O 1
ATOM 686 N N . ARG A 1 85 ? 9.290 -1.406 -2.479 1.00 93.00 85 ARG A N 1
ATOM 687 C CA . ARG A 1 85 ? 9.940 -1.387 -3.789 1.00 93.00 85 ARG A CA 1
ATOM 688 C C . ARG A 1 85 ? 10.290 -2.814 -4.171 1.00 93.00 85 ARG A C 1
AT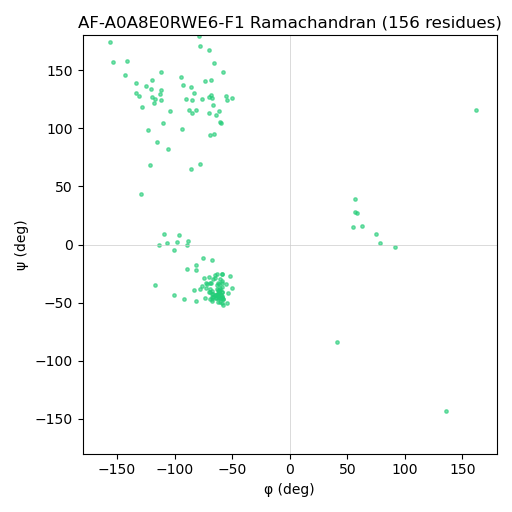OM 690 O O . ARG A 1 85 ? 10.963 -3.507 -3.411 1.00 93.00 85 ARG A O 1
ATOM 697 N N . PHE A 1 86 ? 9.838 -3.247 -5.335 1.00 90.19 86 PHE A N 1
ATOM 698 C CA . PHE A 1 86 ? 10.034 -4.594 -5.844 1.00 90.19 86 PHE A CA 1
ATOM 699 C C . PHE A 1 86 ? 10.954 -4.578 -7.062 1.00 90.19 86 PHE A C 1
ATOM 701 O O . PHE A 1 86 ? 10.737 -3.820 -8.005 1.00 90.19 86 PHE A O 1
ATOM 708 N N . GLN A 1 87 ? 11.976 -5.427 -7.044 1.00 89.50 87 GLN A N 1
ATOM 709 C CA . GLN A 1 87 ? 12.869 -5.656 -8.175 1.00 89.50 87 GLN A CA 1
ATOM 710 C C . GLN A 1 87 ? 12.636 -7.063 -8.708 1.00 89.50 87 GLN A C 1
ATOM 712 O O . GLN A 1 87 ? 12.623 -8.018 -7.934 1.00 89.50 87 GLN A O 1
ATOM 717 N N . GLY A 1 88 ? 12.497 -7.190 -10.023 1.00 87.31 88 GLY A N 1
ATOM 718 C CA . GLY A 1 88 ? 12.306 -8.475 -10.679 1.00 87.31 88 GLY A CA 1
ATOM 719 C C . GLY A 1 88 ? 11.218 -8.402 -11.734 1.00 87.31 88 GLY A C 1
ATOM 720 O O . GLY A 1 88 ? 11.094 -7.399 -12.432 1.00 87.31 88 GLY A O 1
ATOM 721 N N . ASP A 1 89 ? 10.465 -9.488 -11.837 1.00 92.25 89 ASP A N 1
ATOM 722 C CA . ASP A 1 89 ? 9.372 -9.634 -12.786 1.00 92.25 89 ASP A CA 1
ATOM 723 C C . ASP A 1 89 ? 8.133 -8.812 -12.384 1.00 92.25 89 ASP A C 1
ATOM 725 O O . ASP A 1 89 ? 7.783 -8.726 -11.204 1.00 92.25 89 ASP A O 1
ATOM 729 N N . GLU A 1 90 ? 7.479 -8.202 -13.374 1.00 91.19 90 GLU A N 1
ATOM 730 C CA . GLU A 1 90 ? 6.312 -7.338 -13.170 1.00 91.19 90 GLU A CA 1
ATOM 731 C C . GLU A 1 90 ? 5.124 -8.111 -12.583 1.00 91.19 90 GLU A C 1
ATOM 733 O O . GLU A 1 90 ? 4.496 -7.636 -11.636 1.00 91.19 90 GLU A O 1
ATOM 738 N N . GLU A 1 91 ? 4.844 -9.322 -13.077 1.00 93.19 91 GLU A N 1
ATOM 739 C CA . GLU A 1 91 ? 3.721 -10.137 -12.599 1.00 93.19 91 GLU A CA 1
ATOM 740 C C . GLU A 1 91 ? 3.960 -10.609 -11.161 1.00 93.19 91 GLU A C 1
ATOM 742 O O . GLU A 1 91 ? 3.057 -10.575 -10.319 1.00 93.19 91 GLU A O 1
ATOM 747 N N . ALA A 1 92 ? 5.200 -10.990 -10.838 1.00 92.44 92 ALA A N 1
ATOM 748 C CA . ALA A 1 92 ? 5.581 -11.341 -9.474 1.00 92.44 92 ALA A CA 1
ATOM 749 C C . ALA A 1 92 ? 5.397 -10.160 -8.506 1.00 92.44 92 ALA A C 1
ATOM 751 O O . ALA A 1 92 ? 4.891 -10.335 -7.392 1.00 92.44 92 ALA A O 1
ATOM 752 N N . GLY A 1 93 ? 5.782 -8.954 -8.927 1.00 92.06 93 GLY A N 1
ATOM 753 C CA . GLY A 1 93 ? 5.611 -7.743 -8.135 1.00 92.06 93 GLY A CA 1
ATOM 754 C C . GLY A 1 93 ? 4.143 -7.329 -7.988 1.00 92.06 93 GLY A C 1
ATOM 755 O O . GLY A 1 93 ? 3.719 -6.963 -6.889 1.00 92.06 93 GLY A O 1
ATOM 756 N N . LEU A 1 94 ? 3.340 -7.484 -9.041 1.00 94.56 94 LEU A N 1
ATOM 757 C CA . LEU A 1 94 ? 1.894 -7.288 -8.993 1.00 94.56 94 LEU A CA 1
ATOM 758 C C . LEU A 1 94 ? 1.220 -8.261 -8.017 1.00 94.56 94 LEU A C 1
ATOM 760 O O . LEU A 1 94 ? 0.351 -7.865 -7.242 1.00 94.56 94 LEU A O 1
ATOM 764 N N . ALA A 1 95 ? 1.650 -9.523 -7.977 1.00 93.62 95 ALA A N 1
ATOM 765 C CA . ALA A 1 95 ? 1.131 -10.479 -7.005 1.00 93.62 95 ALA A CA 1
ATOM 766 C C . ALA A 1 95 ? 1.425 -10.044 -5.555 1.00 93.62 95 ALA A C 1
ATOM 768 O O . ALA A 1 95 ? 0.618 -10.299 -4.661 1.00 93.62 95 ALA A O 1
ATOM 769 N N . VAL A 1 96 ? 2.565 -9.385 -5.296 1.00 92.62 96 VAL A N 1
ATOM 770 C CA . VAL A 1 96 ? 2.859 -8.773 -3.984 1.00 92.62 96 VAL A CA 1
ATOM 771 C C . VAL A 1 96 ? 1.918 -7.599 -3.718 1.00 92.62 96 VAL A C 1
ATOM 773 O O . VAL A 1 96 ? 1.360 -7.521 -2.624 1.00 92.62 96 VAL A O 1
ATOM 776 N N . PHE A 1 97 ? 1.711 -6.729 -4.710 1.00 94.69 97 PHE A N 1
ATOM 777 C CA . PHE A 1 97 ? 0.789 -5.595 -4.618 1.00 94.69 97 PHE A CA 1
ATOM 778 C C . PHE A 1 97 ? -0.624 -6.041 -4.219 1.00 94.69 97 PHE A C 1
ATOM 780 O O . PHE A 1 97 ? -1.163 -5.528 -3.241 1.00 94.69 97 PHE A O 1
ATOM 787 N N . VAL A 1 98 ? -1.186 -7.044 -4.905 1.00 94.12 98 VAL A N 1
ATOM 788 C CA . VAL A 1 98 ? -2.537 -7.564 -4.622 1.00 94.12 98 VAL A CA 1
ATOM 789 C C . VAL A 1 98 ? -2.644 -8.076 -3.185 1.00 94.12 98 VAL A C 1
ATOM 791 O O . VAL A 1 98 ? -3.560 -7.695 -2.465 1.00 94.12 98 VAL A O 1
ATOM 794 N N . ARG A 1 99 ? -1.658 -8.848 -2.707 1.00 92.25 99 ARG A N 1
ATOM 795 C CA . ARG A 1 99 ? -1.665 -9.344 -1.318 1.00 92.25 99 ARG A CA 1
ATOM 796 C C . ARG A 1 99 ? -1.634 -8.220 -0.287 1.00 92.25 99 ARG A C 1
ATOM 798 O O . ARG A 1 99 ? -2.281 -8.314 0.750 1.00 92.25 99 ARG A O 1
ATOM 805 N N . TYR A 1 100 ? -0.850 -7.176 -0.543 1.00 94.00 100 TYR A N 1
ATOM 806 C CA . TYR A 1 100 ? -0.801 -6.017 0.343 1.00 94.00 100 TYR A CA 1
ATOM 807 C C . TYR A 1 100 ? -2.127 -5.269 0.343 1.00 94.00 100 TYR A C 1
ATOM 809 O O . TYR A 1 100 ? -2.598 -4.879 1.408 1.00 94.00 100 TYR A O 1
ATOM 817 N N . TYR A 1 101 ? -2.726 -5.090 -0.832 1.00 94.38 101 TYR A N 1
ATOM 818 C CA . TYR A 1 101 ? -4.033 -4.470 -0.984 1.00 94.38 101 TYR A CA 1
ATOM 819 C C . TYR A 1 101 ? -5.121 -5.234 -0.210 1.00 94.38 101 TYR A C 1
ATOM 821 O O . TYR A 1 101 ? -5.842 -4.611 0.570 1.00 94.38 101 TYR A O 1
ATOM 829 N N . ASP A 1 102 ? -5.162 -6.566 -0.313 1.00 93.75 102 ASP A N 1
ATOM 830 C CA . ASP A 1 102 ? -6.136 -7.420 0.391 1.00 93.75 102 ASP A CA 1
ATOM 831 C C . ASP A 1 102 ? -6.070 -7.280 1.924 1.00 93.75 102 ASP A C 1
ATOM 833 O O . ASP A 1 102 ? -7.054 -7.514 2.629 1.00 93.75 102 ASP A O 1
ATOM 837 N N . VAL A 1 103 ? -4.915 -6.880 2.463 1.00 94.25 103 VAL A N 1
ATOM 838 C CA . VAL A 1 103 ? -4.731 -6.608 3.894 1.00 94.25 103 VAL A CA 1
ATOM 839 C C . VAL A 1 103 ? -4.991 -5.140 4.226 1.00 94.25 103 VAL A C 1
ATOM 841 O O . VAL A 1 103 ? -5.680 -4.836 5.199 1.00 94.25 103 VAL A O 1
ATOM 844 N N . LEU A 1 104 ? -4.429 -4.212 3.453 1.00 93.81 104 LEU A N 1
ATOM 845 C CA . LEU A 1 104 ? -4.456 -2.783 3.758 1.00 93.81 104 LEU A CA 1
ATOM 846 C C . LEU A 1 104 ? -5.808 -2.135 3.476 1.00 93.81 104 LEU A C 1
ATOM 848 O O . LEU A 1 104 ? -6.193 -1.256 4.240 1.00 93.81 104 LEU A O 1
ATOM 852 N N . SER A 1 105 ? -6.527 -2.551 2.431 1.00 92.81 105 SER A N 1
ATOM 853 C CA . SER A 1 105 ? -7.820 -1.955 2.075 1.00 92.81 105 SER A CA 1
ATOM 854 C C . SER A 1 105 ? -8.867 -2.138 3.192 1.00 92.81 105 SER A C 1
ATOM 856 O O . SER A 1 105 ? -9.388 -1.131 3.684 1.00 92.81 105 SER A O 1
ATOM 858 N N . PRO A 1 106 ? -9.080 -3.348 3.754 1.00 92.31 106 PRO A N 1
ATOM 859 C CA . PRO A 1 106 ? -9.994 -3.513 4.887 1.00 92.31 106 PRO A CA 1
ATOM 860 C C . PRO A 1 106 ? -9.562 -2.753 6.149 1.00 92.31 106 PRO A C 1
ATOM 862 O O . PRO A 1 106 ? -10.399 -2.252 6.903 1.00 92.31 106 PRO A O 1
ATOM 865 N N . LEU A 1 107 ? -8.251 -2.652 6.400 1.00 91.81 107 LEU A N 1
ATOM 866 C CA . LEU A 1 107 ? -7.722 -1.902 7.543 1.00 91.81 107 LEU A CA 1
ATOM 867 C C . LEU A 1 107 ? -7.864 -0.385 7.355 1.00 91.81 107 LEU A C 1
ATOM 869 O O . LEU A 1 107 ? -8.113 0.321 8.331 1.00 91.81 107 LEU A O 1
ATOM 873 N N . HIS A 1 108 ? -7.752 0.111 6.122 1.00 90.75 108 HIS A N 1
ATOM 874 C CA . HIS A 1 108 ? -8.042 1.497 5.769 1.00 90.75 108 HIS A CA 1
ATOM 875 C C . HIS A 1 108 ? -9.525 1.828 5.993 1.00 90.75 108 HIS A C 1
ATOM 877 O O . HIS A 1 108 ? -9.843 2.831 6.634 1.00 90.75 108 HIS A O 1
ATOM 883 N N . GLU A 1 109 ? -10.442 0.963 5.556 1.00 89.31 109 GLU A N 1
ATOM 884 C CA . GLU A 1 109 ? -11.879 1.154 5.792 1.00 89.31 109 GLU A CA 1
ATOM 885 C C . GLU A 1 109 ? -12.212 1.155 7.294 1.00 89.31 109 GLU A C 1
ATOM 887 O O . GLU A 1 109 ? -12.963 2.009 7.784 1.00 89.31 109 GLU A O 1
ATOM 892 N N . ALA A 1 110 ? -11.599 0.244 8.059 1.00 87.69 110 ALA A N 1
ATOM 893 C CA . ALA A 1 110 ? -11.718 0.222 9.513 1.00 87.69 110 ALA A CA 1
ATOM 894 C C . ALA A 1 110 ? -11.129 1.489 10.155 1.00 87.69 110 ALA A C 1
ATOM 896 O O . ALA A 1 110 ? -11.721 2.022 11.094 1.00 87.69 110 ALA A O 1
ATOM 897 N N . HIS A 1 111 ? -10.011 2.011 9.641 1.00 86.38 111 HIS A N 1
ATOM 898 C CA . HIS A 1 111 ? -9.445 3.287 10.075 1.00 86.38 111 HIS A CA 1
ATOM 899 C C . HIS A 1 111 ? -10.429 4.442 9.883 1.00 86.38 111 HIS A C 1
ATOM 901 O O . HIS A 1 111 ? -10.689 5.166 10.845 1.00 86.38 111 HIS A O 1
ATOM 907 N N . ILE A 1 112 ? -11.021 4.584 8.694 1.00 86.38 112 ILE A N 1
ATOM 908 C CA . ILE A 1 112 ? -12.010 5.635 8.419 1.00 86.38 112 ILE A CA 1
ATOM 909 C C . ILE A 1 112 ? -13.221 5.489 9.348 1.00 86.38 112 ILE A C 1
ATOM 911 O O . ILE A 1 112 ? -13.669 6.463 9.955 1.00 86.38 112 ILE A O 1
ATOM 915 N N . SER A 1 113 ? -13.731 4.265 9.493 1.00 85.88 113 SER A N 1
ATOM 916 C CA . SER A 1 113 ? -14.968 3.989 10.231 1.00 85.88 113 SER A CA 1
ATOM 917 C C . SER A 1 113 ? -14.815 4.124 11.748 1.00 85.88 113 SER A C 1
ATOM 919 O O . SER A 1 113 ? -15.732 4.577 12.431 1.00 85.88 113 SER A O 1
ATOM 921 N N . LEU A 1 114 ? -13.668 3.709 12.291 1.00 84.50 114 LEU A N 1
ATOM 922 C CA . LEU A 1 114 ? -13.436 3.566 13.733 1.00 84.50 114 LEU A CA 1
ATOM 923 C C . LEU A 1 114 ? -12.400 4.554 14.282 1.00 84.50 114 LEU A C 1
ATOM 925 O O . LEU A 1 114 ? -12.143 4.551 15.484 1.00 84.50 114 LEU A O 1
ATOM 929 N N . ARG A 1 115 ? -11.818 5.406 13.428 1.00 82.38 115 ARG A N 1
ATOM 930 C CA . ARG A 1 115 ? -10.758 6.373 13.768 1.00 82.38 115 ARG A CA 1
ATOM 931 C C . ARG A 1 115 ? -9.521 5.726 14.400 1.00 82.38 115 ARG A C 1
ATOM 933 O O . ARG A 1 115 ? -8.931 6.274 15.330 1.00 82.38 115 ARG A O 1
ATOM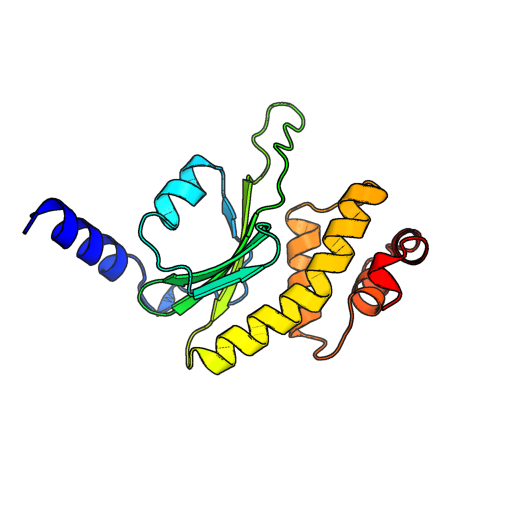 940 N N . LEU A 1 116 ? -9.130 4.555 13.901 1.00 78.88 116 LEU A N 1
ATOM 941 C CA . LEU A 1 116 ? -7.927 3.854 14.364 1.00 78.88 116 LEU A CA 1
ATOM 942 C C . LEU A 1 116 ? -6.659 4.644 14.019 1.00 78.88 116 LEU A C 1
ATOM 944 O O . LEU A 1 116 ? -6.674 5.428 13.075 1.00 78.88 116 LEU A O 1
ATOM 948 N N . PRO A 1 117 ? -5.540 4.456 14.728 1.00 78.62 117 PRO A N 1
ATOM 949 C CA . PRO A 1 117 ? -4.281 5.061 14.317 1.00 78.62 117 PRO A CA 1
ATOM 950 C C . PRO A 1 117 ? -3.813 4.446 12.991 1.00 78.62 117 PRO A C 1
ATOM 952 O O . PRO A 1 117 ? -3.585 3.244 12.904 1.00 78.62 117 PRO A O 1
ATOM 955 N N . PHE A 1 118 ? -3.658 5.275 11.960 1.00 82.62 118 PHE A N 1
ATOM 956 C CA . PHE A 1 118 ? -3.144 4.864 10.646 1.00 82.62 118 PHE A CA 1
ATOM 957 C C . PHE A 1 118 ? -2.008 5.787 10.200 1.00 82.62 118 PHE A C 1
ATOM 959 O O . PHE A 1 118 ? -1.953 6.279 9.076 1.00 82.62 118 PHE A O 1
ATOM 966 N N . ASP A 1 119 ? -1.126 6.072 11.155 1.00 83.81 119 ASP A N 1
ATOM 967 C CA . ASP A 1 119 ? 0.085 6.848 10.944 1.00 83.81 119 ASP A CA 1
ATOM 968 C C . ASP A 1 119 ? 1.196 5.999 10.302 1.00 83.81 119 ASP A C 1
ATOM 970 O O . ASP A 1 119 ? 1.058 4.797 10.051 1.00 83.81 119 ASP A O 1
ATOM 974 N N . ARG A 1 120 ? 2.342 6.638 10.052 1.00 86.06 120 ARG A N 1
ATOM 975 C CA . ARG A 1 120 ? 3.509 5.978 9.466 1.00 86.06 120 ARG A CA 1
ATOM 976 C C . ARG A 1 120 ? 3.940 4.730 10.246 1.00 86.06 120 ARG A C 1
ATOM 978 O O . ARG A 1 120 ? 4.287 3.732 9.623 1.00 86.06 120 ARG A O 1
ATOM 985 N N . LEU A 1 121 ? 3.935 4.780 11.579 1.00 88.69 121 LEU A N 1
ATOM 986 C CA . LEU A 1 121 ? 4.402 3.674 12.417 1.00 88.69 121 LEU A CA 1
ATOM 987 C C . LEU A 1 121 ? 3.448 2.477 12.323 1.00 88.69 121 LEU A C 1
ATOM 989 O O . LEU A 1 121 ? 3.895 1.333 12.249 1.00 88.69 121 LEU A O 1
ATOM 993 N N . ALA A 1 122 ? 2.138 2.728 12.304 1.00 89.56 122 ALA A N 1
ATOM 994 C CA . ALA A 1 122 ? 1.136 1.694 12.073 1.00 89.56 122 ALA A CA 1
ATOM 995 C C . ALA A 1 122 ? 1.320 1.044 10.693 1.00 89.56 122 ALA A C 1
ATOM 997 O O . ALA A 1 122 ? 1.373 -0.182 10.599 1.00 89.56 122 ALA A O 1
ATOM 998 N N . ILE A 1 123 ? 1.510 1.845 9.641 1.00 92.06 123 ILE A N 1
ATOM 999 C CA . ILE A 1 123 ? 1.748 1.354 8.274 1.00 92.06 123 ILE A CA 1
ATOM 1000 C C . ILE A 1 123 ? 3.049 0.538 8.192 1.00 92.06 123 ILE A C 1
ATOM 1002 O O . ILE A 1 123 ? 3.068 -0.538 7.593 1.00 92.06 123 ILE A O 1
ATOM 1006 N N . GLU A 1 124 ? 4.132 0.987 8.830 1.00 93.06 124 GLU A N 1
ATOM 1007 C CA . GLU A 1 124 ? 5.394 0.237 8.923 1.00 93.06 124 GLU A CA 1
ATOM 1008 C C . GLU A 1 124 ? 5.197 -1.128 9.599 1.00 93.06 124 GLU A C 1
ATOM 1010 O O . GLU A 1 124 ? 5.719 -2.136 9.117 1.00 93.06 124 GLU A O 1
ATOM 1015 N N . LYS A 1 125 ? 4.392 -1.205 10.665 1.00 93.19 125 LYS A N 1
ATOM 1016 C CA . LYS A 1 125 ? 4.062 -2.484 11.312 1.00 93.19 125 LYS A CA 1
ATOM 1017 C C . LYS A 1 125 ? 3.200 -3.379 10.421 1.00 93.19 125 LYS A C 1
ATOM 1019 O O . LYS A 1 125 ? 3.534 -4.550 10.264 1.00 93.19 125 LYS A O 1
ATOM 1024 N N . ILE A 1 126 ? 2.141 -2.846 9.804 1.00 93.31 126 ILE A N 1
ATOM 1025 C CA . ILE A 1 126 ? 1.260 -3.607 8.897 1.00 93.31 126 ILE A CA 1
ATOM 1026 C C . ILE A 1 126 ? 2.071 -4.196 7.743 1.00 93.31 126 ILE A C 1
ATOM 1028 O O . ILE A 1 126 ? 2.028 -5.400 7.498 1.00 93.31 126 ILE A O 1
ATOM 1032 N N . THR A 1 127 ? 2.851 -3.358 7.058 1.00 93.00 127 THR A N 1
ATOM 1033 C CA . THR A 1 127 ? 3.665 -3.789 5.915 1.00 93.00 127 THR A CA 1
ATOM 1034 C C . THR A 1 127 ? 4.754 -4.776 6.322 1.00 93.00 127 THR A C 1
ATOM 1036 O O . THR A 1 127 ? 5.107 -5.630 5.516 1.00 93.00 127 THR A O 1
ATOM 1039 N N . THR A 1 128 ? 5.263 -4.710 7.556 1.00 93.62 128 THR A N 1
ATOM 1040 C CA . THR A 1 128 ? 6.185 -5.715 8.109 1.00 93.62 128 THR A CA 1
ATOM 1041 C C . THR A 1 128 ? 5.499 -7.058 8.317 1.00 93.62 128 THR A C 1
ATOM 1043 O O . THR A 1 128 ? 5.992 -8.065 7.811 1.00 93.62 128 THR A O 1
ATOM 1046 N N . LEU A 1 129 ? 4.322 -7.069 8.945 1.00 93.50 129 LEU A N 1
ATOM 1047 C CA . LEU A 1 129 ? 3.532 -8.286 9.141 1.00 93.50 129 LEU A CA 1
ATOM 1048 C C . LEU A 1 129 ? 3.142 -8.936 7.807 1.00 93.50 129 LEU A C 1
ATOM 1050 O O . LEU A 1 129 ? 3.254 -10.149 7.675 1.00 93.50 129 LEU A O 1
ATOM 1054 N N . CYS A 1 130 ? 2.790 -8.144 6.788 1.00 91.38 130 CYS A N 1
ATOM 1055 C CA . CYS A 1 130 ? 2.487 -8.660 5.447 1.00 91.38 130 CYS A CA 1
ATOM 1056 C C . CYS A 1 130 ? 3.663 -9.432 4.817 1.00 91.38 130 CYS A C 1
ATOM 1058 O O . CYS A 1 130 ? 3.439 -10.362 4.044 1.00 91.38 130 CYS A O 1
ATOM 1060 N N . ARG A 1 131 ? 4.915 -9.058 5.127 1.00 89.62 131 ARG A N 1
ATOM 1061 C CA . ARG A 1 131 ? 6.114 -9.755 4.619 1.00 89.62 131 ARG A CA 1
ATOM 1062 C C . ARG A 1 131 ? 6.428 -11.002 5.415 1.00 89.62 131 ARG A C 1
ATOM 1064 O O . ARG A 1 131 ? 6.728 -12.040 4.837 1.00 89.62 131 ARG A O 1
ATOM 1071 N N . GLU A 1 132 ? 6.433 -10.860 6.734 1.00 91.25 132 GLU A N 1
ATOM 1072 C CA . GLU A 1 132 ? 6.889 -11.910 7.642 1.00 91.25 132 GLU A CA 1
ATOM 1073 C C . GLU A 1 132 ? 5.866 -13.037 7.764 1.00 91.25 132 GLU A C 1
ATOM 1075 O O . GLU A 1 132 ? 6.239 -14.185 7.985 1.00 91.25 132 GLU A O 1
ATOM 1080 N N . GLN A 1 133 ? 4.583 -12.718 7.588 1.00 90.06 133 GLN A N 1
ATOM 1081 C CA . GLN A 1 133 ? 3.472 -13.633 7.802 1.00 90.06 133 GLN A CA 1
ATOM 1082 C C . GLN A 1 133 ? 2.653 -13.802 6.519 1.00 90.06 133 GLN A C 1
ATOM 1084 O O . GLN A 1 133 ? 1.509 -13.358 6.400 1.00 90.06 133 GLN A O 1
ATOM 1089 N N . CYS A 1 134 ? 3.266 -14.439 5.522 1.00 82.44 134 CYS A N 1
ATOM 1090 C CA . CYS A 1 134 ? 2.619 -14.697 4.238 1.00 82.44 134 CYS A CA 1
ATOM 1091 C C . CYS A 1 134 ? 1.292 -15.459 4.430 1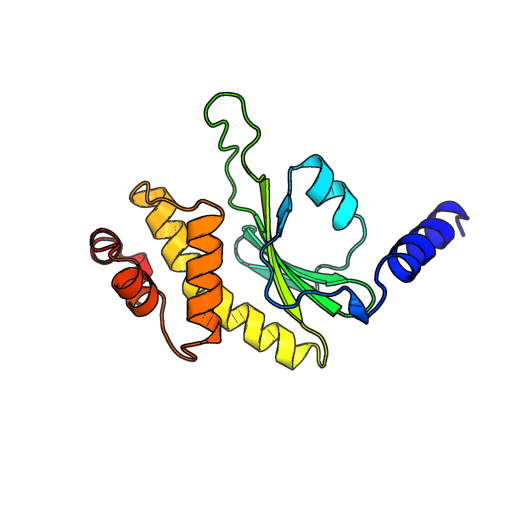.00 82.44 134 CYS A C 1
ATOM 1093 O O . CYS A 1 134 ? 1.252 -16.496 5.090 1.00 82.44 134 CYS A O 1
ATOM 1095 N N . GLY A 1 135 ? 0.209 -14.943 3.843 1.00 86.06 135 GLY A N 1
ATOM 1096 C CA . GLY A 1 135 ? -1.137 -15.521 3.943 1.00 86.06 135 GLY A CA 1
ATOM 1097 C C . GLY A 1 135 ? -1.985 -14.985 5.100 1.00 86.06 135 GLY A C 1
ATOM 1098 O O . GLY A 1 135 ? -3.149 -15.362 5.219 1.00 86.06 135 GLY A O 1
ATOM 1099 N N . TRP A 1 136 ? -1.451 -14.093 5.939 1.00 92.50 136 TRP A N 1
ATOM 1100 C CA . TRP A 1 136 ? -2.265 -13.398 6.934 1.00 92.50 136 TRP A CA 1
ATOM 1101 C C . TRP A 1 136 ? -3.238 -12.424 6.274 1.00 92.50 136 TRP A C 1
ATOM 1103 O O . TRP A 1 136 ? -2.846 -11.565 5.489 1.00 92.50 136 TRP A O 1
ATOM 1113 N N . SER A 1 137 ? -4.512 -12.540 6.642 1.00 93.19 137 SER A N 1
ATOM 1114 C CA . SER A 1 137 ? -5.550 -11.573 6.277 1.00 93.19 137 SER A CA 1
ATOM 1115 C C . SER A 1 137 ? -5.499 -10.309 7.146 1.00 93.19 137 SER A C 1
ATOM 1117 O O . SER A 1 137 ? -4.835 -10.272 8.189 1.00 93.19 137 SER A O 1
ATOM 1119 N N . ALA A 1 138 ? -6.285 -9.293 6.775 1.00 92.31 138 ALA A N 1
ATOM 1120 C CA . ALA A 1 138 ? -6.492 -8.084 7.577 1.00 92.31 138 ALA A CA 1
ATOM 1121 C C . ALA A 1 138 ? -6.862 -8.384 9.043 1.00 92.31 138 ALA A C 1
ATOM 1123 O O . ALA A 1 138 ? -6.377 -7.714 9.952 1.00 92.31 138 ALA A O 1
ATOM 1124 N N . ALA A 1 139 ? -7.661 -9.427 9.291 1.00 90.81 139 ALA A N 1
ATOM 1125 C CA . ALA A 1 139 ? -8.057 -9.848 10.634 1.00 90.81 139 ALA A CA 1
ATOM 1126 C C . ALA A 1 139 ? -6.862 -10.301 11.492 1.00 90.81 139 ALA A C 1
ATOM 1128 O O . ALA A 1 139 ? -6.752 -9.917 12.657 1.00 90.81 139 ALA A O 1
ATOM 1129 N N . HIS A 1 140 ? -5.945 -11.081 10.911 1.00 93.62 140 HIS A N 1
ATOM 1130 C CA . HIS A 1 140 ? -4.736 -11.541 11.599 1.00 93.62 140 HIS A CA 1
ATOM 1131 C C . HIS A 1 140 ? -3.822 -10.362 11.949 1.00 93.62 140 HIS A C 1
ATOM 1133 O O . HIS A 1 140 ? -3.336 -10.253 13.077 1.00 93.62 140 HIS A O 1
ATOM 1139 N N . VAL A 1 141 ? -3.644 -9.434 11.005 1.00 93.50 141 VAL A N 1
ATOM 1140 C CA . VAL A 1 141 ? -2.851 -8.219 11.223 1.00 93.50 141 VAL A CA 1
ATOM 1141 C C . VAL A 1 141 ? -3.484 -7.329 12.295 1.00 93.50 141 VAL A C 1
ATOM 1143 O O . VAL A 1 141 ? -2.789 -6.905 13.217 1.00 93.50 141 VAL A O 1
ATOM 1146 N N . ALA A 1 142 ? -4.800 -7.103 12.245 1.00 91.56 142 ALA A N 1
ATOM 1147 C CA . ALA A 1 142 ? -5.518 -6.328 13.257 1.00 91.56 142 ALA A CA 1
ATOM 1148 C C . ALA A 1 142 ? -5.384 -6.938 14.661 1.00 91.56 142 ALA A C 1
ATOM 1150 O O . ALA A 1 142 ? -5.121 -6.211 15.622 1.00 91.56 142 ALA A O 1
ATOM 1151 N N . ALA A 1 143 ? -5.502 -8.268 14.783 1.00 90.62 143 ALA A N 1
ATOM 1152 C CA . ALA A 1 143 ? -5.275 -8.977 16.043 1.00 90.62 143 ALA A CA 1
ATOM 1153 C C . ALA A 1 143 ? -3.859 -8.726 16.578 1.00 90.62 143 ALA A C 1
ATOM 1155 O O . ALA A 1 143 ? -3.690 -8.382 17.748 1.00 90.62 143 ALA A O 1
ATOM 1156 N N . SER A 1 144 ? -2.845 -8.834 15.713 1.00 91.50 144 SER A N 1
ATOM 1157 C CA . SER A 1 144 ? -1.446 -8.606 16.088 1.00 91.50 144 SER A CA 1
ATOM 1158 C C . SER A 1 144 ? -1.159 -7.162 16.511 1.00 91.50 144 SER A C 1
ATOM 1160 O O . SER A 1 144 ? -0.236 -6.931 17.290 1.00 91.50 144 SER A O 1
ATOM 1162 N N . LEU A 1 145 ? -1.932 -6.190 16.021 1.00 89.50 145 LEU A N 1
ATOM 1163 C CA . LEU A 1 145 ? -1.837 -4.779 16.410 1.00 89.50 145 LEU A CA 1
ATOM 1164 C C . LEU A 1 145 ? -2.707 -4.425 17.624 1.00 89.50 145 LEU A C 1
ATOM 1166 O O . LEU A 1 145 ? -2.743 -3.266 18.031 1.00 89.50 145 LEU A O 1
ATOM 1170 N N . SER 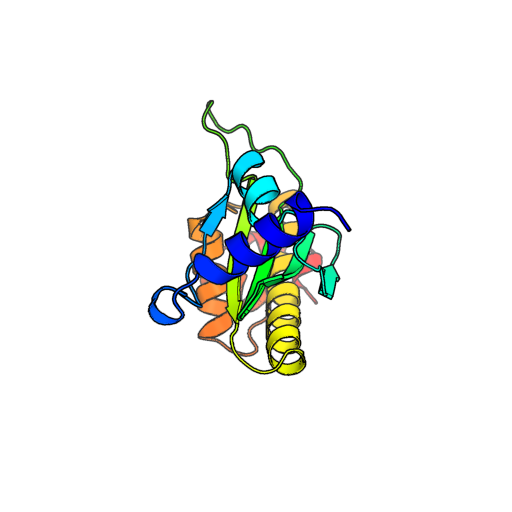A 1 146 ? -3.382 -5.412 18.227 1.00 87.81 146 SER A N 1
ATOM 1171 C CA . SER A 1 146 ? -4.350 -5.219 19.317 1.00 87.81 146 SER A CA 1
ATOM 1172 C C . SER A 1 146 ? -5.518 -4.291 18.951 1.00 87.81 146 SER A C 1
ATOM 1174 O O . SER A 1 146 ? -6.122 -3.675 19.826 1.00 87.81 146 SER A O 1
ATOM 1176 N N . TRP A 1 147 ? -5.877 -4.203 17.667 1.00 87.50 147 TRP A N 1
ATOM 1177 C CA . TRP A 1 147 ? -6.998 -3.396 17.178 1.00 87.50 147 TRP A CA 1
ATOM 1178 C C . TRP A 1 147 ? -8.312 -4.174 17.260 1.00 87.50 147 TRP A C 1
ATOM 1180 O O . TRP A 1 147 ? -8.936 -4.517 16.255 1.00 87.50 147 TRP A O 1
ATOM 1190 N N . SER A 1 148 ? -8.728 -4.496 18.483 1.00 82.31 148 SER A N 1
ATOM 1191 C CA . SER A 1 148 ? -9.922 -5.312 18.748 1.00 82.31 148 SER A CA 1
ATOM 1192 C C . SER A 1 148 ? -11.219 -4.716 18.174 1.00 82.31 148 SER A C 1
ATOM 1194 O O . SER A 1 148 ? -12.177 -5.424 17.859 1.00 82.31 148 SER A O 1
ATOM 1196 N N . GLU A 1 149 ? -11.253 -3.401 17.998 1.00 80.69 149 GLU A N 1
ATOM 1197 C CA . GLU A 1 149 ? -12.367 -2.646 17.451 1.00 80.69 149 GLU A CA 1
ATOM 1198 C C . GLU A 1 149 ? -12.608 -2.983 15.979 1.00 80.69 149 GLU A C 1
ATOM 1200 O O . GLU A 1 149 ? -13.757 -2.968 15.538 1.00 80.69 149 GLU A O 1
ATOM 1205 N N . VAL A 1 150 ? -11.561 -3.365 15.242 1.00 81.44 150 VAL A N 1
ATOM 1206 C CA . VAL A 1 150 ? -11.626 -3.717 13.817 1.00 81.44 150 VAL A CA 1
ATOM 1207 C C . VAL A 1 150 ? -12.582 -4.882 13.565 1.00 81.44 150 VAL A C 1
ATOM 1209 O O . VAL A 1 150 ? -13.287 -4.884 12.561 1.00 81.44 150 VAL A O 1
ATOM 1212 N N . PHE A 1 151 ? -12.707 -5.830 14.498 1.00 81.00 151 PHE A N 1
ATOM 1213 C CA . PHE A 1 151 ? -13.628 -6.971 14.370 1.00 81.00 151 PHE A CA 1
ATOM 1214 C C . PHE A 1 151 ? -15.112 -6.575 14.416 1.00 81.00 151 PHE A C 1
ATOM 1216 O O . PHE A 1 151 ? -15.993 -7.370 14.069 1.00 81.00 151 PHE A O 1
ATOM 1223 N N . LYS A 1 152 ? -15.411 -5.338 14.830 1.00 77.44 152 LYS A N 1
ATOM 1224 C CA . LYS A 1 152 ? -16.755 -4.755 14.754 1.00 77.44 152 LYS A CA 1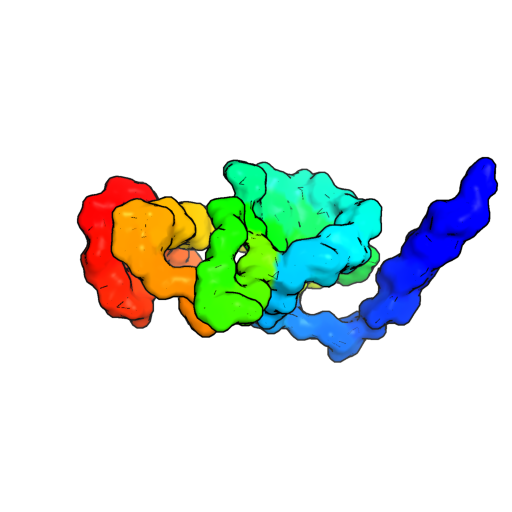
ATOM 1225 C C . LYS A 1 152 ? -17.057 -4.213 13.350 1.00 77.44 152 LYS A C 1
ATOM 1227 O O . LYS A 1 152 ? -18.228 -4.033 13.027 1.00 77.44 152 LYS A O 1
ATOM 1232 N N . CYS A 1 153 ? -16.038 -3.996 12.515 1.00 74.31 153 CYS A N 1
ATOM 1233 C CA . CYS A 1 153 ? -16.178 -3.527 11.140 1.00 74.31 153 CYS A CA 1
ATOM 1234 C C . CYS A 1 153 ? -16.494 -4.699 10.184 1.00 74.31 153 CYS A C 1
ATOM 1236 O O . CYS A 1 153 ? -15.794 -5.714 10.215 1.00 74.31 153 CYS A O 1
ATOM 1238 N N . PRO A 1 154 ? -17.519 -4.593 9.314 1.00 73.00 154 PRO A N 1
ATOM 1239 C CA . PRO A 1 154 ? -17.817 -5.617 8.309 1.00 73.00 154 PRO A CA 1
ATOM 1240 C C . PRO A 1 154 ? -16.672 -5.863 7.317 1.00 73.00 154 PRO A C 1
ATOM 1242 O O . PRO A 1 154 ? -16.517 -6.992 6.856 1.00 73.00 154 PRO A O 1
ATOM 1245 N N . ALA A 1 155 ? -15.861 -4.837 7.035 1.00 69.06 155 ALA A N 1
ATOM 1246 C CA . ALA A 1 155 ? -14.753 -4.882 6.080 1.00 69.06 155 ALA A CA 1
ATOM 1247 C C . ALA A 1 155 ? -13.738 -5.996 6.375 1.00 69.06 155 ALA A C 1
ATOM 1249 O O . ALA A 1 155 ? -13.199 -6.606 5.460 1.00 69.06 155 ALA A O 1
ATOM 1250 N N . VAL A 1 156 ? -13.518 -6.304 7.658 1.00 64.38 156 VAL A N 1
ATOM 1251 C CA . VAL A 1 156 ? -12.472 -7.238 8.116 1.00 64.38 156 VAL A CA 1
ATOM 1252 C C . VAL A 1 156 ? -13.008 -8.651 8.388 1.00 64.38 156 VAL A C 1
ATOM 1254 O O . VAL A 1 156 ? -12.267 -9.539 8.798 1.00 64.38 156 VAL A O 1
ATOM 1257 N N . LYS A 1 157 ? -14.301 -8.893 8.140 1.00 60.22 157 LYS A N 1
ATOM 1258 C CA . LYS A 1 157 ? -14.930 -10.217 8.305 1.00 60.22 157 LYS A CA 1
ATOM 1259 C C . LYS A 1 157 ? -14.860 -11.104 7.057 1.00 60.22 157 LYS A C 1
ATOM 1261 O O . LYS A 1 157 ? -15.422 -12.197 7.094 1.00 60.22 157 LYS A O 1
ATOM 1266 N N . LYS A 1 158 ? -14.259 -10.618 5.969 1.00 50.06 158 LYS A N 1
ATOM 1267 C CA . LYS A 1 158 ? -14.114 -11.356 4.709 1.00 50.06 158 LYS A CA 1
ATOM 1268 C C . LYS A 1 158 ? -12.887 -12.259 4.726 1.00 50.06 158 LYS A C 1
ATOM 1270 O O . LYS A 1 158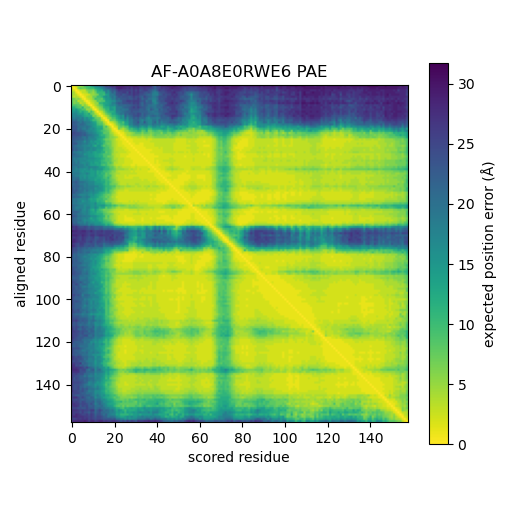 ? -11.836 -11.813 5.237 1.00 50.06 158 LYS A O 1
#

Foldseek 3Di:
DDPVVVVVVVVLQPPDDVVPFPFADKDFDFPVRVCVQCPPWDFPDDDPVAWTWTDRNQWIWIKGALPDQPCDPVDGARRMITGGTGGDDPVVVVVLSVLLCQQVVLVSVLCVVVVDDPGPVLSSQSSVCCVVPPPDGNLNSCVVVVVPSSVVDPSRVD

Secondary structure (DSSP, 8-state):
--HHHHHHHHHHHHS--GGG--TT--EEE-HHHHHHHTTT-EEEEEETTTEEEEEETTEEEEEE--SS--EETTEE--SEEEEEEE-S-HHHHHHHHHHHHHHHHHHHHHHHHH----SHHHHHHHHHHHHHSTT--HHHHHHHTT-GGGGGSGGGG-

Nearest PDB structures (foldseek):
  1dbh-assembly1_A  TM=3.911E-01  e=7.662E+00  Homo sapiens
  7ls1-assembly1_C1  TM=3.249E-01  e=5.305E+00  Mus musculus
  1xd4-assembly2_B  TM=2.036E-01  e=5.305E+00  Homo sapiens

Solvent-accessible surface area (backbone atoms only — not comparable to full-atom values): 9166 Å² total; per-residue (Å²): 135,62,70,68,59,56,54,52,58,49,52,61,62,69,70,64,55,81,90,71,70,59,42,75,53,63,41,76,23,45,61,70,53,44,56,62,74,52,58,88,47,49,72,78,45,75,45,94,88,32,36,37,34,32,51,50,89,86,35,33,34,39,33,39,31,66,91,61,89,52,75,53,93,88,45,85,44,64,37,31,31,39,52,36,43,40,76,80,59,68,68,64,45,48,56,50,50,52,57,49,44,66,24,47,52,31,50,49,52,33,24,72,76,67,68,49,85,79,48,73,68,48,49,48,51,52,56,46,46,58,66,78,40,73,88,60,48,33,50,55,52,31,58,77,70,66,41,70,68,43,77,76,34,75,65,41,74,114

Organism: NCBI:txid27845

Radius of gyration: 16.64 Å; Cα contacts (8 Å, |Δi|>4): 206; chains: 1; bounding box: 40×38×49 Å

Mean predicted aligned error: 8.77 Å

pLDDT: mean 80.94, std 17.4, range [37.34, 97.38]